Protein AF-A0A6A0HHN8-F1 (afdb_monomer_lite)

Structure (mmCIF, N/CA/C/O backbone):
data_AF-A0A6A0HHN8-F1
#
_entry.id   AF-A0A6A0HHN8-F1
#
loop_
_atom_site.group_PDB
_atom_site.id
_atom_site.type_symbol
_atom_site.label_atom_id
_atom_site.label_alt_id
_atom_site.label_comp_id
_atom_site.label_asym_id
_atom_site.label_entity_id
_atom_site.label_seq_id
_atom_site.pdbx_PDB_ins_code
_atom_site.Cartn_x
_atom_site.Cartn_y
_atom_site.Cartn_z
_atom_site.occupancy
_atom_site.B_iso_or_equiv
_atom_site.auth_seq_id
_atom_site.auth_comp_id
_atom_site.auth_asym_id
_atom_site.auth_atom_id
_atom_site.pdbx_PDB_model_num
ATOM 1 N N . MET A 1 1 ? -24.669 1.058 22.490 1.00 69.56 1 MET A N 1
ATOM 2 C CA . MET A 1 1 ? -23.188 1.145 22.383 1.00 69.56 1 MET A CA 1
ATOM 3 C C . MET A 1 1 ? -22.677 2.233 23.323 1.00 69.56 1 MET A C 1
ATOM 5 O O . MET A 1 1 ? -23.274 3.303 23.336 1.00 69.56 1 MET A O 1
ATOM 9 N N . THR A 1 2 ? -21.644 1.989 24.139 1.00 88.19 2 THR A N 1
ATOM 10 C CA . THR A 1 2 ? -21.157 3.003 25.103 1.00 88.19 2 THR A CA 1
ATOM 11 C C . THR A 1 2 ? -20.351 4.099 24.399 1.00 88.19 2 THR A C 1
ATOM 13 O O . THR A 1 2 ? -19.785 3.858 23.330 1.00 88.19 2 THR A O 1
ATOM 16 N N . LYS A 1 3 ? -20.268 5.300 24.999 1.00 88.62 3 LYS A N 1
ATOM 17 C CA . LYS A 1 3 ? -19.440 6.411 24.480 1.00 88.62 3 LYS A CA 1
ATOM 18 C C . LYS A 1 3 ? -17.986 5.971 24.250 1.00 88.62 3 LYS A C 1
ATOM 20 O O . LYS A 1 3 ? -17.408 6.274 23.218 1.00 88.62 3 LYS A O 1
ATOM 25 N N . GLN A 1 4 ? -17.434 5.169 25.158 1.00 84.94 4 GLN A N 1
ATOM 26 C CA . GLN A 1 4 ? -16.065 4.656 25.056 1.00 84.94 4 GLN A CA 1
ATOM 27 C C . GLN A 1 4 ? -15.885 3.645 23.911 1.00 84.94 4 GLN A C 1
ATOM 29 O O . GLN A 1 4 ? -14.882 3.710 23.211 1.00 84.94 4 GLN A O 1
ATOM 34 N N . THR A 1 5 ? -16.857 2.758 23.654 1.00 86.06 5 THR A N 1
ATOM 35 C CA . THR A 1 5 ? -16.806 1.867 22.477 1.00 86.06 5 THR A CA 1
ATOM 36 C C . THR A 1 5 ? -16.823 2.662 21.171 1.00 86.06 5 THR A C 1
ATOM 38 O O . THR A 1 5 ? -16.100 2.308 20.248 1.00 86.06 5 THR A O 1
ATOM 41 N N . LYS A 1 6 ? -17.602 3.753 21.098 1.00 90.44 6 LYS A N 1
ATOM 42 C CA . LYS A 1 6 ? -17.594 4.652 19.931 1.00 90.44 6 LYS A CA 1
ATOM 43 C C . LYS A 1 6 ? -16.204 5.251 19.701 1.00 90.44 6 LYS A C 1
ATOM 45 O O . LYS A 1 6 ? -15.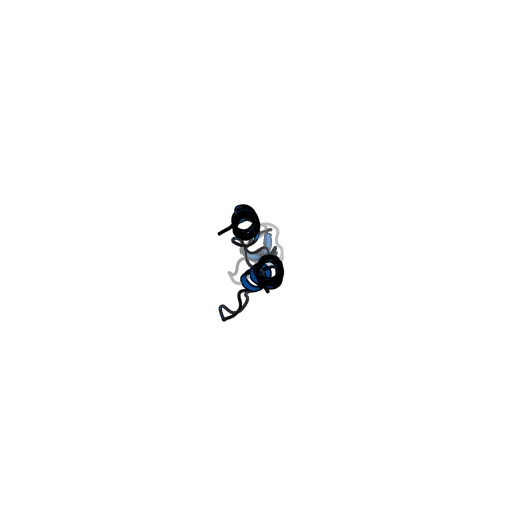711 5.183 18.586 1.00 90.44 6 LYS A O 1
ATOM 50 N N . ILE A 1 7 ? -15.564 5.765 20.755 1.00 93.12 7 ILE A N 1
ATOM 51 C CA . ILE A 1 7 ? -14.219 6.360 20.670 1.00 93.12 7 ILE A CA 1
ATOM 52 C C . ILE A 1 7 ? -13.192 5.342 20.154 1.00 93.12 7 ILE A C 1
ATOM 54 O O . ILE A 1 7 ? -12.443 5.655 19.236 1.00 93.12 7 ILE A O 1
ATOM 58 N N . ILE A 1 8 ? -13.188 4.115 20.690 1.00 90.25 8 ILE A N 1
ATOM 59 C CA . ILE A 1 8 ? -12.245 3.063 20.267 1.00 90.25 8 ILE A CA 1
ATOM 60 C C . ILE A 1 8 ? -12.398 2.747 18.772 1.00 90.25 8 ILE A C 1
ATOM 62 O O . ILE A 1 8 ? -11.401 2.651 18.063 1.00 90.25 8 ILE A O 1
ATOM 66 N N . LEU A 1 9 ? -13.636 2.618 18.282 1.00 90.00 9 LEU A N 1
ATOM 67 C CA . LEU A 1 9 ? -13.887 2.334 16.865 1.00 90.00 9 LEU A CA 1
ATOM 68 C C . LEU A 1 9 ? -13.488 3.500 15.958 1.00 90.00 9 LEU A C 1
ATOM 70 O O . LEU A 1 9 ? -12.915 3.269 14.899 1.00 90.00 9 LEU A O 1
ATOM 74 N N . VAL A 1 10 ? -13.753 4.741 16.377 1.00 94.31 10 VAL A N 1
ATOM 75 C CA . VAL A 1 10 ? -13.343 5.936 15.623 1.00 94.31 10 VAL A CA 1
ATOM 76 C C . VAL A 1 10 ? -11.821 6.005 15.505 1.00 94.31 10 VAL A C 1
ATOM 78 O O . VAL A 1 10 ? -11.314 6.260 14.419 1.00 94.31 10 VAL A O 1
ATOM 81 N N . LEU A 1 11 ? -11.086 5.718 16.582 1.00 92.69 11 LEU A N 1
ATOM 82 C CA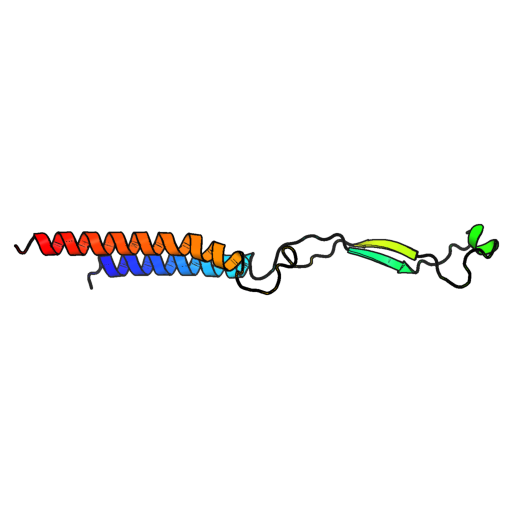 . LEU A 1 11 ? -9.621 5.688 16.548 1.00 92.69 11 LEU A CA 1
ATOM 83 C C . LEU A 1 11 ? -9.083 4.590 15.619 1.00 92.69 11 LEU A C 1
ATOM 85 O O . LEU A 1 11 ? -8.179 4.856 14.832 1.00 92.69 11 LEU A O 1
ATOM 89 N N . ALA A 1 12 ? -9.656 3.382 15.661 1.00 88.75 12 ALA A N 1
ATOM 90 C CA . ALA A 1 12 ? -9.266 2.294 14.760 1.00 88.75 12 ALA A CA 1
ATOM 91 C C . ALA A 1 12 ? -9.546 2.635 13.284 1.00 88.75 12 ALA A C 1
ATOM 93 O O . ALA A 1 12 ? -8.714 2.374 12.412 1.00 88.75 12 ALA A O 1
ATOM 94 N N . ALA A 1 13 ? -10.690 3.269 13.007 1.00 91.50 13 ALA A N 1
ATOM 95 C CA . ALA A 1 13 ? -11.042 3.735 11.670 1.00 91.50 13 ALA A CA 1
ATOM 96 C C . ALA A 1 13 ? -10.085 4.830 11.175 1.00 91.50 13 ALA A C 1
ATOM 98 O O . ALA A 1 13 ? -9.617 4.754 10.043 1.00 91.50 13 ALA A O 1
ATOM 99 N N . LEU A 1 14 ? -9.739 5.804 12.026 1.00 94.69 14 LEU A N 1
ATOM 100 C CA . LEU A 1 14 ? -8.771 6.855 11.695 1.00 94.69 14 LEU A CA 1
ATOM 101 C C . LEU A 1 14 ? -7.384 6.283 11.399 1.00 94.69 14 LEU A C 1
ATOM 103 O O . LEU A 1 14 ? -6.785 6.655 10.396 1.00 94.69 14 LEU A O 1
ATOM 107 N N . ALA A 1 15 ? -6.895 5.354 12.222 1.00 88.31 15 ALA A N 1
ATOM 108 C CA . ALA A 1 15 ? -5.616 4.690 11.977 1.00 88.31 15 ALA A CA 1
ATOM 109 C C . ALA A 1 15 ? -5.621 3.953 10.628 1.00 88.31 15 ALA A C 1
ATOM 111 O O . ALA A 1 15 ? -4.708 4.130 9.829 1.00 88.31 15 ALA A O 1
ATOM 112 N N . THR A 1 16 ? -6.694 3.207 10.339 1.00 87.44 16 THR A N 1
ATOM 113 C CA . THR A 1 16 ? -6.865 2.511 9.053 1.00 87.44 16 THR A CA 1
ATOM 114 C C . THR A 1 16 ? -6.864 3.497 7.881 1.00 87.44 16 THR A C 1
ATOM 116 O O . THR A 1 16 ? -6.187 3.267 6.882 1.00 87.44 16 THR A O 1
ATOM 119 N N . LEU A 1 17 ? -7.584 4.616 8.008 1.00 91.31 17 LEU A N 1
ATOM 120 C CA . LEU A 1 17 ? -7.667 5.642 6.971 1.00 91.31 17 LEU A CA 1
ATOM 121 C C . LEU A 1 17 ? -6.303 6.284 6.697 1.00 91.31 17 LEU A C 1
ATOM 123 O O . LEU A 1 17 ? -5.917 6.404 5.539 1.00 91.31 17 LEU A O 1
ATOM 127 N N . VAL A 1 18 ? -5.559 6.656 7.743 1.00 89.00 18 VAL A N 1
ATOM 128 C CA . VAL A 1 18 ? -4.210 7.225 7.602 1.00 89.00 18 VAL A CA 1
ATOM 129 C C . VAL A 1 18 ? -3.286 6.233 6.903 1.00 89.00 18 VAL A C 1
ATOM 131 O O . VAL A 1 18 ? -2.622 6.611 5.945 1.00 89.00 18 VAL A O 1
ATOM 134 N N . THR A 1 19 ? -3.293 4.958 7.305 1.00 82.00 19 THR A N 1
ATOM 135 C CA . THR A 1 19 ? -2.486 3.920 6.647 1.00 82.00 19 THR A CA 1
ATOM 136 C C . THR A 1 19 ? -2.839 3.776 5.167 1.00 82.00 19 THR A C 1
ATOM 138 O O . THR A 1 19 ? -1.934 3.690 4.342 1.00 82.00 19 THR A O 1
ATOM 141 N N . LEU A 1 20 ? -4.127 3.800 4.808 1.00 81.44 20 LEU A N 1
ATOM 142 C CA . LEU A 1 20 ? -4.566 3.734 3.411 1.00 81.44 20 LEU A CA 1
ATOM 143 C C . LEU A 1 20 ? -4.163 4.975 2.606 1.00 81.44 20 LEU A C 1
ATOM 145 O O . LEU A 1 20 ? -3.747 4.833 1.462 1.00 81.44 20 LEU A O 1
ATOM 149 N N . ILE A 1 21 ? -4.248 6.176 3.185 1.00 83.56 21 ILE A N 1
ATOM 150 C CA . ILE A 1 21 ? -3.807 7.416 2.527 1.00 83.56 21 ILE A CA 1
ATOM 151 C C . ILE A 1 21 ? -2.294 7.387 2.308 1.00 83.56 21 ILE A C 1
ATOM 153 O O . ILE A 1 21 ? -1.832 7.652 1.202 1.00 83.56 21 ILE A O 1
ATOM 157 N N . THR A 1 22 ? -1.514 7.023 3.328 1.00 76.88 22 THR A N 1
ATOM 158 C CA . THR A 1 22 ? -0.059 6.871 3.194 1.00 76.88 22 THR A CA 1
ATOM 159 C C . THR A 1 22 ? 0.285 5.808 2.157 1.00 76.88 22 THR A C 1
ATOM 161 O O . THR A 1 22 ? 1.204 6.010 1.370 1.00 76.88 22 THR A O 1
ATOM 164 N N . TRP A 1 23 ? -0.471 4.711 2.098 1.00 73.06 23 TRP A N 1
ATOM 165 C CA . TRP A 1 23 ? -0.312 3.688 1.069 1.00 73.06 23 TRP A CA 1
ATOM 166 C C . TRP A 1 23 ? -0.613 4.224 -0.335 1.00 73.06 23 TRP A C 1
ATOM 168 O O . TRP A 1 23 ? 0.199 4.028 -1.227 1.00 73.06 23 TRP A O 1
ATOM 178 N N . GLN A 1 24 ? -1.705 4.964 -0.531 1.00 74.50 24 GLN A N 1
ATOM 179 C CA . GLN A 1 24 ? -2.006 5.605 -1.818 1.00 74.50 24 GLN A CA 1
ATOM 180 C C . GLN A 1 24 ? -0.904 6.587 -2.234 1.00 74.50 24 GLN A C 1
ATOM 182 O O . GLN A 1 24 ? -0.500 6.611 -3.391 1.00 74.50 24 GLN A O 1
ATOM 187 N N . MET A 1 25 ? -0.366 7.354 -1.281 1.00 72.19 25 MET A N 1
ATOM 188 C CA . MET A 1 25 ? 0.686 8.339 -1.545 1.00 72.19 25 MET A CA 1
ATOM 189 C C . MET A 1 25 ? 2.070 7.732 -1.806 1.00 72.19 25 MET A C 1
ATOM 191 O O . MET A 1 25 ? 2.867 8.354 -2.497 1.00 72.19 25 MET A O 1
ATOM 195 N N . THR A 1 26 ? 2.386 6.564 -1.237 1.00 65.94 26 THR A N 1
ATOM 196 C CA . THR A 1 26 ? 3.738 5.961 -1.309 1.00 65.94 26 THR A CA 1
ATOM 197 C C . THR A 1 26 ? 3.807 4.656 -2.099 1.00 65.94 26 THR A C 1
ATOM 199 O O . THR A 1 26 ? 4.897 4.181 -2.395 1.00 65.94 26 THR A O 1
ATOM 202 N N . GLY A 1 27 ? 2.668 4.041 -2.407 1.00 52.31 27 GLY A N 1
ATOM 203 C CA . GLY A 1 27 ? 2.569 2.723 -3.032 1.00 52.31 27 GLY A CA 1
ATOM 204 C C . GLY A 1 27 ? 1.757 2.689 -4.325 1.00 52.31 27 GLY A C 1
ATOM 205 O O . GLY A 1 27 ? 1.733 1.639 -4.955 1.00 52.31 27 GLY A O 1
ATOM 206 N N . GLY A 1 28 ? 1.109 3.791 -4.729 1.00 52.19 28 GLY A N 1
ATOM 207 C CA . GLY A 1 28 ? 0.449 3.887 -6.042 1.00 52.19 28 GLY A CA 1
ATOM 208 C C . GLY A 1 28 ? 1.442 3.946 -7.205 1.00 52.19 28 GLY A C 1
ATOM 209 O O . GLY A 1 28 ? 1.162 3.469 -8.298 1.00 52.19 28 GLY A O 1
ATOM 210 N N . ASP A 1 29 ? 2.634 4.451 -6.912 1.00 49.88 29 ASP A N 1
ATOM 211 C CA . ASP A 1 29 ? 3.731 4.615 -7.836 1.00 49.88 29 ASP A CA 1
ATOM 212 C C . ASP A 1 29 ? 4.881 3.746 -7.309 1.00 49.88 29 ASP A C 1
ATOM 214 O O . ASP A 1 29 ? 5.564 4.041 -6.332 1.00 49.88 29 ASP A O 1
ATOM 218 N N . TYR A 1 30 ? 5.039 2.588 -7.927 1.00 46.44 30 TYR A N 1
ATOM 219 C CA . TYR A 1 30 ? 6.086 1.605 -7.683 1.00 46.44 30 TYR A CA 1
ATOM 220 C C . TYR A 1 30 ? 7.524 2.215 -7.664 1.00 46.44 30 TYR A C 1
ATOM 222 O O . TYR A 1 30 ? 7.970 2.721 -8.660 1.00 46.44 30 TYR A O 1
ATOM 230 N N . TYR A 1 31 ? 8.372 2.126 -6.641 1.00 46.06 31 TYR A N 1
ATOM 231 C CA . TYR A 1 31 ? 9.711 2.770 -6.714 1.00 46.06 31 TYR A CA 1
ATOM 232 C C . TYR A 1 31 ? 10.824 1.856 -7.264 1.00 46.06 31 TYR A C 1
ATOM 234 O O . TYR A 1 31 ? 11.361 1.035 -6.521 1.00 46.06 31 TYR A O 1
ATOM 242 N N . THR A 1 32 ? 11.260 2.046 -8.517 1.00 47.41 32 THR A N 1
ATOM 243 C CA . THR A 1 32 ? 12.509 1.444 -9.047 1.00 47.41 32 THR A CA 1
ATOM 244 C C . THR A 1 32 ? 13.286 2.397 -9.937 1.00 47.41 32 THR A C 1
ATOM 246 O O . THR A 1 32 ? 12.844 2.793 -11.007 1.00 47.41 32 THR A O 1
ATOM 249 N N . LYS A 1 33 ? 14.512 2.714 -9.531 1.00 45.62 33 LYS A N 1
ATOM 250 C CA . LYS A 1 33 ? 15.483 3.354 -10.416 1.00 45.62 33 LYS A CA 1
ATOM 251 C C . LYS A 1 33 ? 16.106 2.274 -11.297 1.00 45.62 33 LYS A C 1
ATOM 253 O O . LYS A 1 33 ? 16.841 1.437 -10.779 1.00 45.62 33 LYS A O 1
ATOM 258 N N . PHE A 1 34 ? 15.816 2.295 -12.591 1.00 53.25 34 PHE A N 1
ATOM 259 C CA . PHE A 1 34 ? 16.590 1.560 -13.587 1.00 53.25 34 PHE A CA 1
ATOM 260 C C . PHE A 1 34 ? 17.433 2.566 -14.370 1.00 53.25 34 PHE A C 1
ATOM 262 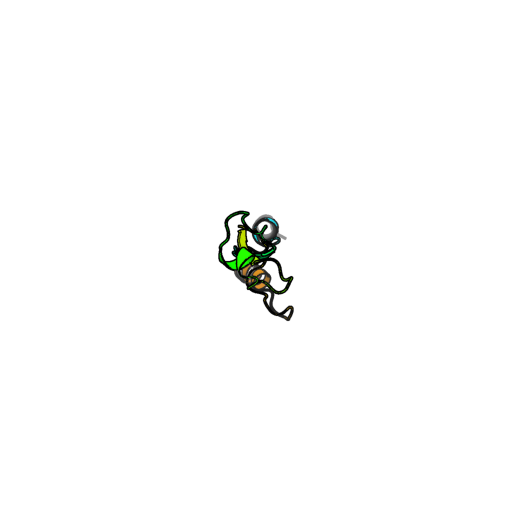O O . PHE A 1 34 ? 16.955 3.643 -14.720 1.00 53.25 34 PHE A O 1
ATOM 269 N N . GLU A 1 35 ? 18.692 2.231 -14.635 1.00 52.38 35 GLU A N 1
ATOM 270 C CA . GLU A 1 35 ? 19.451 2.908 -15.683 1.00 52.38 35 GLU A CA 1
ATOM 271 C C . GLU A 1 35 ? 19.001 2.308 -17.014 1.00 52.38 35 GLU A C 1
ATOM 273 O O . GLU A 1 35 ? 19.247 1.130 -17.284 1.00 52.38 35 GLU A O 1
ATOM 278 N N . VAL A 1 36 ? 18.282 3.090 -17.820 1.00 59.12 36 VAL A N 1
ATOM 279 C CA . VAL A 1 36 ? 17.914 2.660 -19.169 1.00 59.12 36 VAL A CA 1
ATOM 280 C C . VAL A 1 36 ? 19.153 2.821 -20.039 1.00 59.12 36 VAL A C 1
ATOM 282 O O . VAL A 1 36 ? 19.655 3.927 -20.249 1.00 59.12 36 VAL A O 1
ATOM 285 N N . VAL A 1 37 ? 19.676 1.678 -20.476 1.00 64.69 37 VAL A N 1
ATOM 286 C CA . VAL A 1 37 ? 20.807 1.565 -21.393 1.00 64.69 37 VAL A CA 1
ATOM 287 C C . VAL A 1 37 ? 20.226 1.493 -22.802 1.00 64.69 37 VAL A C 1
ATOM 289 O O . VAL A 1 37 ? 19.837 0.420 -23.260 1.00 64.69 37 VAL A O 1
ATOM 292 N N . GLU A 1 38 ? 20.112 2.636 -23.475 1.00 69.12 38 GLU A N 1
ATOM 293 C CA . GLU A 1 38 ? 19.605 2.707 -24.850 1.00 69.12 38 GLU A CA 1
ATOM 294 C C . GLU A 1 38 ? 20.777 2.766 -25.838 1.00 69.12 38 GLU A C 1
ATOM 296 O O . GLU A 1 38 ? 21.736 3.513 -25.636 1.00 69.12 38 GLU A O 1
ATOM 301 N N . GLN A 1 39 ? 20.716 1.975 -26.912 1.00 72.00 39 GLN A N 1
ATOM 302 C CA . GLN A 1 39 ? 21.655 2.080 -28.029 1.00 72.00 39 GLN A CA 1
ATOM 303 C C . GLN A 1 39 ? 21.053 2.997 -29.090 1.00 72.00 39 GLN A C 1
ATOM 305 O O . GLN A 1 39 ? 20.087 2.634 -29.757 1.00 72.00 39 GLN A O 1
ATOM 310 N N . VAL A 1 40 ? 21.626 4.185 -29.246 1.00 77.44 40 VAL A N 1
ATOM 311 C CA . VAL A 1 40 ? 21.151 5.209 -30.183 1.00 77.44 40 VAL A CA 1
ATOM 312 C C . VAL A 1 40 ? 22.136 5.323 -31.341 1.00 77.44 40 VAL A C 1
ATOM 314 O O . VAL A 1 40 ? 23.344 5.210 -31.141 1.00 77.44 40 VAL A O 1
ATOM 317 N N . ALA A 1 41 ? 21.648 5.553 -32.560 1.00 74.38 41 ALA A N 1
ATOM 318 C CA . ALA A 1 41 ? 22.522 5.809 -33.702 1.00 74.38 41 ALA A CA 1
ATOM 319 C C . ALA A 1 41 ? 23.283 7.130 -33.493 1.00 74.38 41 ALA A C 1
ATOM 321 O O . ALA A 1 41 ? 22.673 8.186 -33.315 1.00 74.38 41 ALA A O 1
ATOM 322 N N . ALA A 1 42 ? 24.610 7.064 -33.505 1.00 71.62 42 ALA A N 1
ATOM 323 C CA . ALA A 1 42 ? 25.495 8.208 -33.382 1.00 71.62 42 ALA A CA 1
ATOM 324 C C . ALA A 1 42 ? 25.935 8.705 -34.769 1.00 71.62 42 ALA A C 1
ATOM 326 O O . ALA A 1 42 ? 26.089 7.909 -35.700 1.00 71.62 42 ALA A O 1
ATOM 327 N N . PRO A 1 43 ? 26.153 10.021 -34.930 1.00 72.44 43 PRO A N 1
ATOM 328 C CA . PRO A 1 43 ? 26.757 10.550 -36.141 1.00 72.44 43 PRO A CA 1
ATOM 329 C C . PRO A 1 43 ? 28.203 10.057 -36.262 1.00 72.44 43 PRO A C 1
ATOM 331 O O . PRO A 1 43 ? 28.956 10.059 -35.288 1.00 72.44 43 PRO A O 1
ATOM 334 N N . VAL A 1 44 ? 28.591 9.653 -37.471 1.00 72.19 44 VAL A N 1
ATOM 335 C CA . VAL A 1 44 ? 29.979 9.308 -37.795 1.00 72.19 44 VAL A CA 1
ATOM 336 C C . VAL A 1 44 ? 30.829 10.575 -37.700 1.00 72.19 44 VAL A C 1
ATOM 338 O O . VAL A 1 44 ? 30.475 11.601 -38.288 1.00 72.19 44 VAL A O 1
ATOM 341 N N . ALA A 1 45 ? 31.931 10.520 -36.952 1.00 75.81 45 ALA A N 1
ATOM 342 C CA . ALA A 1 45 ? 32.840 11.653 -36.846 1.00 75.81 45 ALA A CA 1
ATOM 343 C C . ALA A 1 45 ? 33.545 11.889 -38.200 1.00 75.81 45 ALA A C 1
ATOM 345 O O . ALA A 1 45 ? 33.953 10.926 -38.853 1.00 75.81 45 ALA A O 1
ATOM 346 N N . PRO A 1 46 ? 33.687 13.147 -38.652 1.00 69.06 46 PRO A N 1
ATOM 347 C CA . PRO A 1 46 ? 34.255 13.457 -39.967 1.00 69.06 46 PRO A CA 1
ATOM 348 C C . PRO A 1 46 ? 35.736 13.066 -40.115 1.00 69.06 46 PRO A C 1
ATOM 350 O O . PRO A 1 46 ? 36.244 13.009 -41.231 1.00 69.06 46 PRO A O 1
ATOM 353 N N . ASP A 1 47 ? 36.420 12.793 -39.009 1.00 78.69 47 ASP A N 1
ATOM 354 C CA . ASP A 1 47 ? 37.814 12.372 -38.906 1.00 78.69 47 ASP A CA 1
ATOM 355 C C . ASP A 1 47 ? 37.980 10.895 -38.502 1.00 78.69 47 ASP A C 1
ATOM 357 O O . ASP A 1 47 ? 39.097 10.469 -38.214 1.00 78.69 47 ASP A O 1
ATOM 361 N N . ASP A 1 48 ? 36.903 10.100 -38.496 1.00 72.88 48 ASP A N 1
ATOM 362 C CA . ASP A 1 48 ? 36.959 8.690 -38.107 1.00 72.88 48 ASP A CA 1
ATOM 363 C C . ASP A 1 48 ? 37.719 7.845 -39.157 1.00 72.88 48 ASP A C 1
ATOM 365 O O . ASP A 1 48 ? 37.206 7.603 -40.260 1.00 72.88 48 ASP A O 1
ATOM 369 N N . PRO A 1 49 ? 38.932 7.343 -38.841 1.00 73.69 49 PRO A N 1
ATOM 370 C CA . PRO A 1 49 ? 39.732 6.569 -39.785 1.00 73.69 49 PRO A CA 1
ATOM 37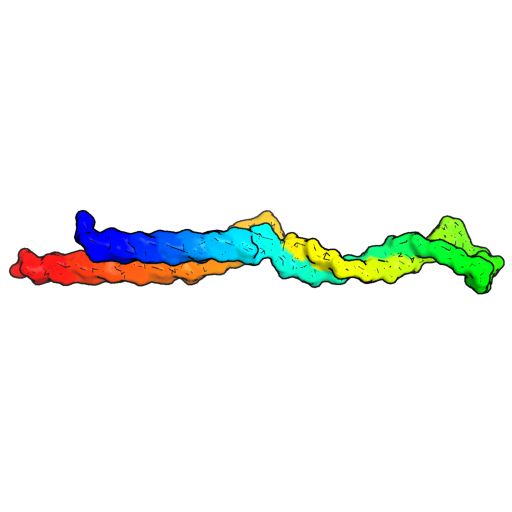1 C C . PRO A 1 49 ? 39.072 5.236 -40.166 1.00 73.69 49 PRO A C 1
ATOM 373 O O . PRO A 1 49 ? 39.356 4.701 -41.238 1.00 73.69 49 PRO A O 1
ATOM 376 N N . LEU A 1 50 ? 38.178 4.700 -39.328 1.00 76.31 50 LEU A N 1
ATOM 377 C CA . LEU A 1 50 ? 37.449 3.458 -39.595 1.00 76.31 50 LEU A CA 1
ATOM 378 C C . LEU A 1 50 ? 36.301 3.687 -40.581 1.00 76.31 50 LEU A C 1
ATOM 380 O O . LEU A 1 50 ? 36.049 2.844 -41.445 1.00 76.31 50 LEU A O 1
ATOM 384 N N . ALA A 1 51 ? 35.659 4.853 -40.513 1.00 68.81 51 ALA A N 1
ATOM 385 C CA . ALA A 1 51 ? 34.663 5.261 -41.496 1.00 68.81 51 ALA A CA 1
ATOM 386 C C . ALA A 1 51 ? 35.287 5.500 -42.874 1.00 68.81 51 ALA A C 1
ATOM 388 O O . ALA A 1 51 ? 34.745 5.041 -43.879 1.00 68.81 51 ALA A O 1
ATOM 389 N N . VAL A 1 52 ? 36.465 6.131 -42.923 1.00 72.25 52 VAL A N 1
ATOM 390 C CA . VAL A 1 52 ? 37.236 6.313 -44.168 1.00 72.25 52 VAL A CA 1
ATOM 391 C C . VAL A 1 52 ? 37.674 4.969 -44.761 1.00 72.25 52 VAL A C 1
ATOM 393 O O . VAL A 1 52 ? 37.688 4.806 -45.979 1.00 72.25 52 VAL A O 1
ATOM 396 N N . ALA A 1 53 ? 37.987 3.987 -43.912 1.00 75.94 53 ALA A N 1
ATOM 397 C CA . ALA A 1 53 ? 38.347 2.631 -44.323 1.00 75.94 53 ALA A CA 1
ATOM 398 C C . ALA A 1 53 ? 37.145 1.752 -44.731 1.00 75.94 53 ALA A C 1
ATOM 400 O O . ALA A 1 53 ? 37.344 0.595 -45.099 1.00 75.94 53 ALA A O 1
ATOM 401 N N . GLY A 1 54 ? 35.911 2.271 -44.683 1.00 70.38 54 GLY A N 1
ATOM 402 C CA . GLY A 1 54 ? 34.710 1.556 -45.126 1.00 70.38 54 GLY A CA 1
ATOM 403 C C . GLY A 1 54 ? 34.253 0.429 -44.196 1.00 70.38 54 GLY A C 1
ATOM 404 O O . GLY A 1 54 ? 33.504 -0.441 -44.628 1.00 70.38 54 GLY A O 1
ATOM 405 N N . PHE A 1 55 ? 34.683 0.427 -42.929 1.00 74.75 55 PHE A N 1
ATOM 406 C CA . PHE A 1 55 ? 34.333 -0.627 -41.963 1.00 74.75 55 PHE A CA 1
ATOM 407 C C . PHE A 1 55 ? 32.851 -0.645 -41.566 1.00 74.75 55 PHE A C 1
ATOM 409 O O . PHE A 1 55 ? 32.350 -1.664 -41.094 1.00 74.75 55 PHE A O 1
ATOM 416 N N . TYR A 1 56 ? 32.146 0.471 -41.737 1.00 66.38 56 TYR A N 1
ATOM 417 C CA . TYR A 1 56 ? 30.721 0.569 -41.452 1.00 66.38 56 TYR A CA 1
ATOM 418 C C . TYR A 1 56 ? 29.942 0.335 -42.752 1.00 66.38 56 TYR A C 1
ATOM 420 O O . TYR A 1 56 ? 29.756 1.253 -43.548 1.00 66.38 56 TYR A O 1
ATOM 428 N N . GLU A 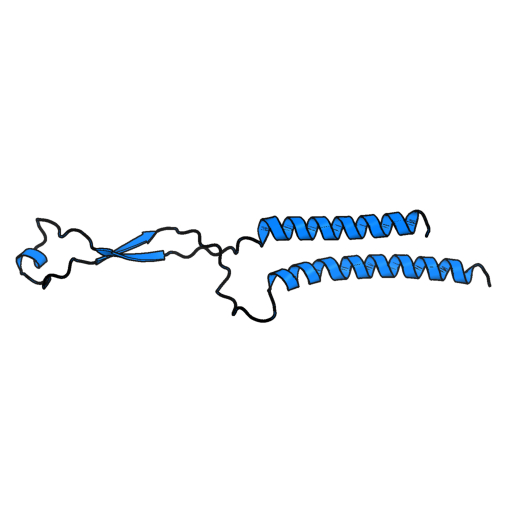1 57 ? 29.507 -0.907 -42.988 1.00 64.19 57 GLU A N 1
ATOM 429 C CA . GLU A 1 57 ? 28.721 -1.337 -44.158 1.00 64.19 57 GLU A CA 1
ATOM 430 C C . GLU A 1 57 ? 27.294 -0.746 -44.143 1.00 64.19 57 GLU A C 1
ATOM 432 O O . GLU A 1 57 ? 26.297 -1.454 -44.017 1.00 64.19 57 GLU A O 1
ATOM 437 N N . ASN A 1 58 ? 27.172 0.578 -44.249 1.00 61.75 58 ASN A N 1
ATOM 438 C CA . ASN A 1 58 ? 25.913 1.338 -44.203 1.00 61.75 58 ASN A CA 1
ATOM 439 C C . ASN A 1 58 ? 25.149 1.290 -42.864 1.00 61.75 58 ASN A C 1
ATOM 441 O O . ASN A 1 58 ? 24.036 1.812 -42.783 1.00 61.75 58 ASN A O 1
ATOM 445 N N . ALA A 1 59 ? 25.723 0.709 -41.808 1.00 61.41 59 ALA A N 1
ATOM 446 C CA . ALA A 1 59 ? 25.159 0.759 -40.462 1.00 61.41 59 ALA A CA 1
ATOM 447 C C . ALA A 1 59 ? 25.768 1.939 -39.681 1.00 61.41 59 ALA A C 1
ATOM 449 O O . ALA A 1 59 ? 26.993 1.998 -39.545 1.00 61.41 59 ALA A O 1
ATOM 450 N N . PRO A 1 60 ? 24.962 2.886 -39.164 1.00 66.81 60 PRO A N 1
ATOM 451 C CA . PRO A 1 60 ? 25.488 3.962 -38.336 1.00 66.81 60 PRO A CA 1
ATOM 452 C C . PRO A 1 60 ? 26.077 3.390 -37.036 1.00 66.81 60 PRO A C 1
ATOM 454 O O . PRO A 1 60 ? 25.516 2.438 -36.482 1.00 66.81 60 PRO A O 1
ATOM 457 N N . PRO A 1 61 ? 27.185 3.953 -36.523 1.00 70.69 61 PRO A N 1
ATOM 458 C CA . PRO A 1 61 ? 27.749 3.525 -35.251 1.00 70.69 61 PRO A CA 1
ATOM 459 C C . PRO A 1 61 ? 26.716 3.731 -34.139 1.00 70.69 61 PRO A C 1
ATOM 461 O O . PRO A 1 61 ? 26.046 4.759 -34.079 1.00 70.69 61 PRO A O 1
ATOM 464 N N . THR A 1 62 ? 26.561 2.752 -33.251 1.00 71.81 62 THR A N 1
ATOM 465 C CA . THR A 1 62 ? 25.651 2.855 -32.103 1.00 71.81 62 THR A CA 1
ATOM 466 C C . THR A 1 62 ? 26.399 3.384 -30.888 1.00 71.81 62 THR A C 1
ATOM 468 O O . THR A 1 62 ? 27.443 2.845 -30.519 1.00 71.81 62 THR A O 1
ATOM 471 N N . GLN A 1 63 ? 25.849 4.392 -30.223 1.00 74.94 63 GLN A N 1
ATOM 472 C CA . GLN A 1 63 ? 26.316 4.867 -28.930 1.00 74.94 63 GLN A CA 1
ATOM 473 C C . GLN A 1 63 ? 25.358 4.408 -27.837 1.00 74.94 63 GLN A C 1
ATOM 475 O O . GLN A 1 63 ? 24.145 4.594 -27.927 1.00 74.94 63 GLN A O 1
ATOM 480 N N . THR A 1 64 ? 25.920 3.851 -26.770 1.00 71.50 64 THR A N 1
ATOM 481 C CA . THR A 1 64 ? 25.176 3.581 -25.545 1.00 71.50 64 THR A CA 1
ATOM 482 C C . THR A 1 64 ? 24.969 4.888 -24.792 1.00 71.50 64 THR A C 1
ATOM 484 O O . THR A 1 64 ? 25.933 5.497 -24.326 1.00 71.50 64 THR A O 1
ATOM 487 N N . VAL A 1 65 ? 23.721 5.327 -24.668 1.00 72.88 65 VAL A N 1
ATOM 488 C CA . VAL A 1 65 ? 23.351 6.491 -23.863 1.00 72.88 65 VAL A CA 1
ATOM 489 C C . VAL A 1 65 ? 22.651 5.988 -22.609 1.00 72.88 65 VAL A C 1
ATOM 491 O O . VAL A 1 65 ? 21.575 5.399 -22.676 1.00 72.88 65 VAL A O 1
ATOM 494 N N . THR A 1 66 ? 23.260 6.241 -21.454 1.00 65.38 66 THR A N 1
ATOM 495 C CA . THR A 1 66 ? 22.627 5.983 -20.160 1.00 65.38 66 THR A CA 1
ATOM 496 C C . THR A 1 66 ? 21.794 7.197 -19.786 1.00 65.38 66 THR A C 1
ATOM 498 O O . THR A 1 66 ? 22.337 8.291 -19.604 1.00 65.38 66 THR A O 1
ATOM 501 N N . ARG A 1 67 ? 20.475 7.031 -19.669 1.00 61.19 67 ARG A N 1
ATOM 502 C CA . ARG A 1 67 ? 19.593 8.090 -19.163 1.00 61.19 67 ARG A CA 1
ATOM 503 C C . ARG A 1 67 ? 18.990 7.669 -17.826 1.00 61.19 67 ARG A C 1
ATOM 505 O O . ARG A 1 67 ? 18.513 6.539 -17.706 1.00 61.19 67 ARG A O 1
ATOM 512 N N . PRO A 1 68 ? 19.000 8.556 -16.813 1.00 55.22 68 PRO A N 1
ATOM 513 C CA . PRO A 1 68 ? 18.257 8.309 -15.592 1.00 55.22 68 PRO A CA 1
ATOM 514 C C . PRO A 1 68 ? 16.766 8.436 -15.913 1.00 55.22 68 PRO A C 1
ATOM 516 O O . PRO A 1 68 ? 16.232 9.542 -15.977 1.00 55.22 68 PRO A O 1
ATOM 519 N N . GLU A 1 69 ? 16.096 7.309 -16.130 1.00 52.06 69 GLU A N 1
ATOM 520 C CA . GLU A 1 69 ? 14.641 7.267 -16.245 1.00 52.06 69 GLU A CA 1
ATOM 521 C C . GLU A 1 69 ? 14.020 6.775 -14.942 1.00 52.06 69 GLU A C 1
ATOM 523 O O . GLU A 1 69 ? 14.442 5.796 -14.324 1.00 52.06 69 GLU A O 1
ATOM 528 N N . PHE A 1 70 ? 12.995 7.495 -14.506 1.00 45.81 70 PHE A N 1
ATOM 529 C CA . PHE A 1 70 ? 12.208 7.135 -13.344 1.00 45.81 70 PHE A CA 1
ATOM 530 C C . PHE A 1 70 ? 11.028 6.289 -13.812 1.00 45.81 70 PHE A C 1
ATOM 532 O O . PHE A 1 70 ? 10.002 6.821 -14.228 1.00 45.81 70 PHE A O 1
ATOM 539 N N . HIS A 1 71 ? 11.192 4.969 -13.761 1.00 45.81 71 HIS A N 1
ATOM 540 C CA . HIS A 1 71 ? 10.090 4.040 -13.975 1.00 45.81 71 HIS A CA 1
ATOM 541 C C . HIS A 1 71 ? 9.539 3.646 -12.637 1.00 45.81 71 HIS A C 1
ATOM 543 O O . HIS A 1 71 ? 10.231 3.036 -11.815 1.00 45.81 71 HIS A O 1
ATOM 549 N N . LEU A 1 72 ? 8.279 3.981 -12.421 1.00 41.75 72 LEU A N 1
ATOM 550 C CA . LEU A 1 72 ? 7.655 3.505 -11.229 1.00 41.75 72 LEU A CA 1
ATOM 551 C C . LEU A 1 72 ? 7.357 1.997 -11.428 1.00 41.75 72 LEU A C 1
ATOM 553 O O . LEU A 1 72 ? 6.329 1.667 -12.014 1.00 41.75 72 LEU A O 1
ATOM 557 N N . GLY A 1 73 ? 8.215 1.066 -10.955 1.00 42.97 73 GLY A N 1
ATOM 558 C CA . GLY A 1 73 ? 7.998 -0.397 -11.062 1.00 42.97 73 GLY A CA 1
ATOM 559 C C . GLY A 1 73 ? 8.836 -1.331 -10.152 1.00 42.97 73 GLY A C 1
ATOM 560 O O . GLY A 1 73 ? 9.727 -1.977 -10.692 1.00 42.97 73 GLY A O 1
ATOM 561 N N . LEU A 1 74 ? 8.571 -1.501 -8.831 1.00 44.47 74 LEU A N 1
ATOM 562 C CA . LEU A 1 74 ? 9.119 -2.602 -8.007 1.00 44.47 74 LEU A CA 1
ATOM 563 C C . LEU A 1 74 ? 9.084 -3.867 -8.843 1.00 44.47 74 LEU A C 1
ATOM 565 O O . LEU A 1 74 ? 7.986 -4.267 -9.217 1.00 44.47 74 LEU A O 1
ATOM 569 N N . LEU A 1 75 ? 10.288 -4.388 -9.144 1.00 46.00 75 LEU A N 1
ATOM 570 C CA . LEU A 1 75 ? 10.604 -5.640 -9.845 1.00 46.00 75 LEU A CA 1
ATOM 571 C C . LEU A 1 75 ? 9.354 -6.311 -10.391 1.00 46.00 75 LEU A C 1
ATOM 573 O O . LEU A 1 75 ? 8.621 -6.770 -9.517 1.00 46.00 75 LEU A O 1
ATOM 577 N N . PRO A 1 76 ? 9.139 -6.441 -11.720 1.00 47.94 76 PRO A N 1
ATOM 578 C CA . PRO A 1 76 ? 7.887 -6.930 -12.296 1.00 47.94 76 PRO A CA 1
ATOM 579 C C . PRO A 1 76 ? 7.400 -8.149 -11.521 1.00 47.94 76 PRO A C 1
ATOM 581 O O . PRO A 1 76 ? 7.844 -9.279 -11.730 1.00 47.94 76 PRO A O 1
ATOM 584 N N . THR A 1 77 ? 6.552 -7.899 -10.525 1.00 47.59 77 THR A N 1
ATOM 585 C CA . THR A 1 77 ? 6.009 -8.961 -9.708 1.00 47.59 77 THR A CA 1
ATOM 586 C C . THR A 1 77 ? 4.970 -9.559 -10.614 1.00 47.59 77 THR A C 1
ATOM 588 O O . THR A 1 77 ? 4.133 -8.791 -11.102 1.00 47.59 77 THR A O 1
ATOM 591 N N . PRO A 1 78 ? 5.045 -10.870 -10.900 1.00 47.91 78 PRO A N 1
ATOM 592 C CA . PRO A 1 78 ? 4.079 -11.506 -11.772 1.00 47.91 78 PRO A CA 1
ATOM 593 C C . PRO A 1 78 ? 2.696 -11.062 -11.313 1.00 47.91 78 PRO A C 1
ATOM 595 O O . PRO A 1 78 ? 2.375 -11.134 -10.125 1.00 47.91 78 PRO A O 1
ATOM 598 N N . SER A 1 79 ? 1.952 -10.484 -12.248 1.00 50.78 79 SER A N 1
ATOM 599 C CA . SER A 1 79 ? 0.606 -9.960 -12.077 1.00 50.78 79 SER A CA 1
ATOM 600 C C . SER A 1 79 ? -0.297 -11.108 -11.634 1.00 50.78 79 SER A C 1
ATOM 602 O O . SER A 1 79 ? -0.901 -11.802 -12.443 1.00 50.78 79 SER A O 1
ATOM 604 N N . GLY A 1 80 ? -0.305 -11.401 -10.336 1.00 55.84 80 GLY A N 1
ATOM 605 C CA . GLY A 1 80 ? -0.830 -12.676 -9.880 1.00 55.84 80 GLY A CA 1
ATOM 606 C C . GLY A 1 80 ? -0.718 -12.887 -8.381 1.00 55.84 80 GLY A C 1
ATOM 607 O O . GLY A 1 80 ? 0.304 -13.330 -7.868 1.00 55.84 80 GLY A O 1
ATOM 608 N N . LEU A 1 81 ? -1.854 -12.664 -7.723 1.00 52.53 81 LEU A N 1
ATOM 609 C CA . LEU A 1 81 ? -2.317 -13.250 -6.460 1.00 52.53 81 LEU A CA 1
ATOM 610 C C . LEU A 1 81 ? -1.912 -12.603 -5.132 1.00 52.53 81 LEU A C 1
ATOM 612 O O . LEU A 1 81 ? -2.750 -12.616 -4.235 1.00 52.53 81 LEU A O 1
ATOM 616 N N . LEU A 1 82 ? -0.738 -11.991 -4.974 1.00 56.38 82 LEU A N 1
ATOM 617 C CA . LEU A 1 82 ? -0.400 -11.284 -3.727 1.00 56.38 82 LEU A CA 1
ATOM 618 C C . LEU A 1 82 ? 0.378 -10.007 -4.018 1.00 56.38 82 LEU A C 1
ATOM 620 O O . LEU A 1 82 ? 1.607 -10.006 -4.091 1.00 56.38 82 LEU A O 1
ATOM 624 N N . ASP A 1 83 ? -0.360 -8.909 -4.157 1.00 63.66 83 ASP A N 1
ATOM 625 C CA . ASP A 1 83 ? 0.229 -7.580 -4.130 1.00 63.66 83 ASP A CA 1
ATOM 626 C C . ASP A 1 83 ? 0.968 -7.408 -2.789 1.00 63.66 83 ASP A C 1
ATOM 628 O O . ASP A 1 83 ? 0.366 -7.375 -1.709 1.00 63.66 83 ASP A O 1
ATOM 632 N N . LYS A 1 84 ? 2.304 -7.356 -2.850 1.00 62.12 84 LYS A N 1
ATOM 633 C CA . LYS A 1 84 ? 3.182 -7.206 -1.678 1.00 62.12 84 LYS A CA 1
ATOM 634 C C . LYS A 1 84 ? 2.808 -5.963 -0.868 1.00 62.12 84 LYS A C 1
ATOM 636 O O . LYS A 1 84 ? 3.001 -5.934 0.349 1.00 62.12 84 LYS A O 1
ATOM 641 N N . HIS A 1 85 ? 2.220 -4.963 -1.519 1.00 63.78 85 HIS A N 1
ATOM 642 C CA . HIS A 1 85 ? 1.751 -3.750 -0.875 1.00 63.78 85 HIS A CA 1
ATOM 643 C C . HIS A 1 85 ? 0.455 -3.959 -0.090 1.00 63.78 85 HIS A C 1
ATOM 645 O O . HIS A 1 85 ? 0.340 -3.459 1.030 1.00 63.78 85 HIS A O 1
ATOM 651 N N . ALA A 1 86 ? -0.472 -4.768 -0.605 1.00 68.44 86 ALA A N 1
ATOM 652 C CA . ALA A 1 86 ? -1.670 -5.162 0.132 1.00 68.44 86 ALA A CA 1
ATOM 653 C C . ALA A 1 86 ? -1.311 -5.953 1.402 1.00 68.44 86 ALA A C 1
ATOM 655 O O . ALA A 1 86 ? -1.889 -5.712 2.463 1.00 68.44 86 ALA A O 1
ATOM 656 N N . LEU A 1 87 ? -0.303 -6.832 1.337 1.00 73.75 87 LEU A N 1
ATOM 657 C CA . LEU A 1 87 ? 0.199 -7.555 2.515 1.00 73.75 87 LEU A CA 1
ATOM 658 C C . LEU A 1 87 ? 0.762 -6.611 3.589 1.00 73.75 87 LEU A C 1
ATOM 660 O O . LEU A 1 87 ? 0.507 -6.820 4.776 1.00 73.75 87 LEU A O 1
ATOM 664 N N . SER A 1 88 ? 1.466 -5.548 3.187 1.00 72.12 88 SER A N 1
ATOM 665 C CA . SER A 1 88 ? 1.963 -4.521 4.112 1.00 72.12 88 SER A CA 1
ATOM 666 C C . SER A 1 88 ? 0.813 -3.805 4.830 1.00 72.12 88 SER A C 1
ATOM 668 O O . SER A 1 88 ? 0.789 -3.751 6.061 1.00 72.12 88 SER A O 1
ATOM 670 N N . VAL A 1 89 ? -0.206 -3.354 4.091 1.00 75.56 89 VAL A N 1
ATOM 671 C CA . VAL A 1 89 ? -1.390 -2.702 4.679 1.00 75.56 89 VAL A CA 1
ATOM 672 C C . VAL A 1 89 ? -2.115 -3.642 5.645 1.00 75.56 89 VAL A C 1
ATOM 674 O O . VAL A 1 89 ? -2.419 -3.252 6.774 1.00 75.56 89 VAL A O 1
ATOM 677 N N . VAL A 1 90 ? -2.339 -4.899 5.251 1.00 80.56 90 VAL A N 1
ATOM 678 C CA . VAL A 1 90 ? -2.993 -5.905 6.105 1.00 80.56 90 VAL A CA 1
ATOM 679 C C . VAL A 1 90 ? -2.198 -6.145 7.389 1.00 80.56 90 VAL A C 1
ATOM 681 O O . VAL A 1 90 ? -2.798 -6.225 8.460 1.00 80.56 90 VAL A O 1
ATOM 684 N N . SER A 1 91 ? -0.864 -6.189 7.319 1.00 81.94 91 SER A N 1
ATOM 685 C CA . SER A 1 91 ? -0.006 -6.415 8.490 1.00 81.94 91 SER A CA 1
ATOM 686 C C . SER A 1 91 ? -0.116 -5.322 9.562 1.00 81.94 91 SER A C 1
ATOM 688 O O . SER A 1 91 ? 0.068 -5.614 10.740 1.00 81.94 91 SER A O 1
ATOM 690 N N . ILE A 1 92 ? -0.465 -4.089 9.178 1.00 79.12 92 ILE A N 1
ATOM 691 C CA . ILE A 1 92 ? -0.637 -2.951 10.096 1.00 79.12 92 ILE A CA 1
ATOM 692 C C . ILE A 1 92 ? -2.091 -2.848 10.564 1.00 79.12 92 ILE A C 1
ATOM 694 O O . ILE A 1 92 ? -2.361 -2.655 11.751 1.00 79.12 92 ILE A O 1
ATOM 698 N N . VAL A 1 93 ? -3.044 -3.005 9.645 1.00 85.81 93 VAL A N 1
ATOM 699 C CA . VAL A 1 93 ? -4.476 -2.859 9.938 1.00 85.81 93 VAL A CA 1
ATOM 700 C C . VAL A 1 93 ? -4.968 -3.993 10.843 1.00 85.81 93 VAL A C 1
ATOM 702 O O . VAL A 1 93 ? -5.742 -3.754 11.772 1.00 85.81 93 VAL A O 1
ATOM 705 N N . LEU A 1 94 ? -4.494 -5.224 10.642 1.00 89.62 94 LEU A N 1
ATOM 706 C CA . LEU A 1 94 ? -4.974 -6.394 11.379 1.00 89.62 94 LEU A CA 1
ATOM 707 C C . LEU A 1 94 ? -4.681 -6.320 12.897 1.00 89.62 94 LEU A C 1
ATOM 709 O O . LEU A 1 94 ? -5.624 -6.486 13.678 1.00 89.62 94 LEU A O 1
ATOM 713 N N . PRO A 1 95 ? -3.460 -5.982 13.365 1.00 90.19 95 PRO A N 1
ATOM 714 C CA . PRO A 1 95 ? -3.199 -5.738 14.785 1.00 90.19 95 PRO A CA 1
ATOM 715 C C . PRO A 1 95 ? -4.065 -4.630 15.394 1.00 90.19 95 PRO A C 1
ATOM 717 O O . PRO A 1 95 ? -4.549 -4.788 16.516 1.00 90.19 95 PRO A O 1
ATOM 720 N N . VAL A 1 96 ? -4.312 -3.533 14.667 1.00 91.25 96 VAL A N 1
ATOM 721 C CA . VAL A 1 96 ? -5.144 -2.414 15.153 1.00 91.25 96 VAL A CA 1
ATOM 722 C C . VAL A 1 96 ? -6.560 -2.893 15.474 1.00 91.25 96 VAL A C 1
ATOM 724 O O . VAL A 1 96 ? -7.087 -2.613 16.556 1.00 91.25 96 VAL A O 1
ATOM 727 N N . TRP A 1 97 ? -7.164 -3.673 14.575 1.00 91.62 97 TRP A N 1
ATOM 728 C CA . TRP A 1 97 ? -8.506 -4.218 14.784 1.00 91.62 97 TRP A CA 1
ATOM 729 C C . TRP A 1 97 ? -8.550 -5.311 15.852 1.00 91.62 97 TRP A C 1
ATOM 731 O O . TRP A 1 97 ? -9.504 -5.346 16.635 1.00 91.62 97 TRP A O 1
ATOM 741 N N . LEU A 1 98 ? -7.517 -6.151 15.961 1.00 94.12 98 LEU A N 1
ATOM 742 C CA . LEU A 1 98 ? -7.406 -7.138 17.042 1.00 94.12 98 LEU A CA 1
ATOM 743 C C . LEU A 1 98 ? -7.332 -6.464 18.418 1.00 94.12 98 LEU A C 1
ATOM 745 O O . LEU A 1 98 ? -8.049 -6.862 19.341 1.00 94.12 98 LEU A O 1
ATOM 749 N N . ILE A 1 99 ? -6.535 -5.401 18.555 1.00 91.62 99 ILE A N 1
ATOM 750 C CA . ILE A 1 99 ? -6.439 -4.625 19.798 1.00 91.62 99 ILE A CA 1
ATOM 751 C C . ILE A 1 99 ? -7.792 -3.987 20.121 1.00 91.62 99 ILE A C 1
ATOM 753 O O . ILE A 1 99 ? -8.298 -4.161 21.233 1.00 91.62 99 ILE A O 1
ATOM 757 N N . ALA A 1 100 ? -8.424 -3.313 19.155 1.00 89.12 100 ALA A N 1
ATOM 758 C CA . ALA A 1 100 ? -9.737 -2.699 19.347 1.00 89.12 100 ALA A CA 1
ATOM 759 C C . ALA A 1 100 ? -10.795 -3.731 19.780 1.00 89.12 100 ALA A C 1
ATOM 761 O O . ALA A 1 100 ? -11.519 -3.510 20.757 1.00 89.12 100 ALA A O 1
ATOM 762 N N . GLY A 1 101 ? -10.839 -4.888 19.114 1.00 91.62 101 GLY A N 1
ATOM 763 C CA . GLY A 1 101 ? -11.722 -6.001 19.458 1.00 91.62 101 GLY A CA 1
ATOM 764 C C . GLY A 1 101 ? -11.474 -6.534 20.869 1.00 91.62 101 GLY A C 1
ATOM 765 O O . GLY A 1 101 ? -12.421 -6.677 21.647 1.00 91.62 101 GLY A O 1
ATOM 766 N N . SER A 1 102 ? -10.208 -6.742 21.247 1.00 91.94 102 SER A N 1
ATOM 767 C CA . SER A 1 102 ? -9.828 -7.239 22.578 1.00 91.94 102 SER A CA 1
ATOM 768 C C . SER A 1 102 ? -10.269 -6.297 23.707 1.00 91.94 102 SER A C 1
ATOM 770 O O . SER A 1 102 ? -10.806 -6.741 24.727 1.00 91.94 102 SER A O 1
ATOM 772 N N . LEU A 1 103 ? -10.132 -4.981 23.506 1.00 90.56 103 LEU A N 1
ATOM 773 C CA . LEU A 1 103 ? -10.540 -3.953 24.467 1.00 90.56 103 LEU A CA 1
ATOM 774 C C . LEU A 1 103 ? -12.061 -3.898 24.627 1.00 90.56 103 LEU A C 1
ATOM 776 O O . LEU A 1 103 ? -12.573 -3.750 25.743 1.00 90.56 103 LEU A O 1
ATOM 780 N N . ILE A 1 104 ? -12.797 -4.031 23.522 1.00 90.25 104 ILE A N 1
ATOM 781 C CA . ILE A 1 104 ? -14.263 -4.073 23.536 1.00 90.25 104 ILE A CA 1
ATOM 782 C C . ILE A 1 104 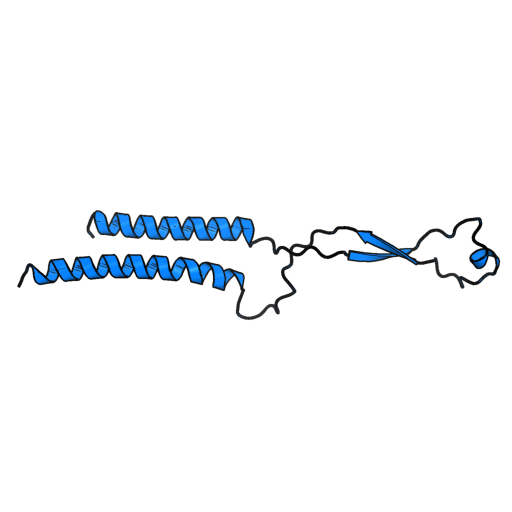? -14.749 -5.340 24.245 1.00 90.25 104 ILE A C 1
ATOM 784 O O . ILE A 1 104 ? -15.661 -5.260 25.075 1.00 90.25 104 ILE A O 1
ATOM 788 N N . TRP A 1 105 ? -14.134 -6.490 23.965 1.00 90.06 105 TRP A N 1
ATOM 789 C CA . TRP A 1 105 ? -14.501 -7.760 24.587 1.00 90.06 105 TRP A CA 1
ATOM 790 C C . TRP A 1 105 ? -14.245 -7.752 26.096 1.00 90.06 105 TRP A C 1
ATOM 792 O O . TRP A 1 105 ? -15.179 -8.006 26.861 1.00 90.06 105 TRP A O 1
ATOM 802 N N . ARG A 1 106 ? -13.046 -7.355 26.551 1.00 89.12 106 ARG A N 1
ATOM 803 C CA . ARG A 1 106 ? -12.739 -7.245 27.992 1.00 89.12 106 ARG A CA 1
ATOM 804 C C . ARG A 1 106 ? -13.759 -6.383 28.735 1.00 89.12 106 ARG A C 1
ATOM 806 O O . ARG A 1 106 ? -14.212 -6.759 29.812 1.00 89.12 106 ARG A O 1
ATOM 813 N N . ARG A 1 107 ? -14.190 -5.267 28.139 1.00 83.12 107 ARG A N 1
ATOM 814 C CA . ARG A 1 107 ? -15.200 -4.371 28.732 1.00 83.12 107 ARG A CA 1
ATOM 815 C C . ARG A 1 107 ? -16.606 -4.964 28.784 1.00 83.12 107 ARG A C 1
ATOM 817 O O . ARG A 1 107 ? -17.371 -4.628 29.685 1.00 83.12 107 ARG A O 1
ATOM 824 N N . ARG A 1 108 ? -16.980 -5.809 27.820 1.00 83.31 108 ARG A N 1
ATOM 825 C CA . ARG A 1 108 ? -18.249 -6.550 27.890 1.00 83.31 108 ARG A CA 1
ATOM 826 C C . ARG A 1 108 ? -18.199 -7.603 28.995 1.00 83.31 108 ARG A C 1
ATOM 828 O O . ARG A 1 108 ? -19.157 -7.709 29.753 1.00 83.31 108 ARG A O 1
ATOM 835 N N . SER A 1 109 ? -17.073 -8.306 29.125 1.00 82.75 109 SER A N 1
ATOM 836 C CA . SER A 1 109 ? -16.878 -9.337 30.150 1.00 82.75 109 SER A CA 1
ATOM 837 C C . SER A 1 109 ? -16.952 -8.774 31.572 1.00 82.75 109 SER A C 1
ATOM 839 O O . SER A 1 109 ? -17.602 -9.366 32.427 1.00 82.75 109 SER A O 1
ATOM 841 N N . THR A 1 110 ? -16.351 -7.608 31.834 1.00 77.00 110 THR A N 1
ATOM 842 C CA . THR A 1 110 ? -16.399 -6.986 33.169 1.00 77.00 110 THR A CA 1
ATOM 843 C C . THR A 1 110 ? -17.782 -6.453 33.537 1.00 77.00 110 THR A C 1
ATOM 845 O O . THR A 1 110 ? -18.153 -6.500 34.703 1.00 77.00 110 THR A O 1
ATOM 848 N N . ARG A 1 111 ? -18.586 -6.004 32.562 1.00 65.75 111 ARG A N 1
ATOM 849 C CA . ARG A 1 111 ? -19.995 -5.643 32.804 1.00 65.75 111 ARG A CA 1
ATOM 850 C C . ARG A 1 111 ? -20.894 -6.848 33.072 1.00 65.75 111 ARG A C 1
ATOM 852 O O . ARG A 1 111 ? -21.825 -6.719 33.854 1.00 65.75 111 ARG A O 1
ATOM 859 N N . GLY A 1 112 ? -20.637 -7.986 32.427 1.00 63.53 112 GLY A N 1
ATOM 860 C CA . GLY A 1 112 ? -21.411 -9.212 32.643 1.00 63.53 112 GLY A CA 1
ATOM 861 C C . GLY A 1 112 ? -21.207 -9.814 34.035 1.00 63.53 112 GLY A C 1
ATOM 862 O O . GLY A 1 112 ? -22.167 -10.283 34.636 1.00 63.53 112 GLY A O 1
ATOM 863 N N . ASN A 1 113 ? -19.987 -9.732 34.576 1.00 62.62 113 ASN A N 1
ATOM 864 C CA . ASN A 1 113 ? -19.665 -10.259 35.907 1.00 62.62 113 ASN A CA 1
ATOM 865 C C . ASN A 1 113 ? -20.199 -9.421 37.077 1.00 62.62 113 ASN A C 1
ATOM 867 O O . ASN A 1 113 ? -20.207 -9.918 38.191 1.00 62.62 113 ASN A O 1
ATOM 871 N N . PHE A 1 114 ? -20.633 -8.177 36.854 1.00 58.62 114 PHE A N 1
ATOM 872 C CA . PHE A 1 114 ? -21.175 -7.324 37.923 1.00 58.62 114 PHE A CA 1
ATOM 873 C C . PHE A 1 114 ? -22.686 -7.527 38.152 1.00 58.62 114 PHE A C 1
ATOM 875 O O . PHE A 1 114 ? -23.250 -6.957 39.076 1.00 58.62 114 PHE A O 1
ATOM 882 N N . ASN A 1 115 ? -23.344 -8.306 37.287 1.00 57.00 115 ASN A N 1
ATOM 883 C CA . ASN A 1 115 ? -24.789 -8.559 37.308 1.00 57.00 115 ASN A CA 1
ATOM 884 C C . ASN A 1 115 ? -25.144 -10.004 37.723 1.00 57.00 115 ASN A C 1
ATOM 886 O O . ASN A 1 115 ? -26.279 -10.434 37.517 1.00 57.00 115 ASN A O 1
ATOM 890 N N . ARG A 1 116 ? -24.173 -10.756 38.249 1.00 52.06 116 ARG A N 1
ATOM 891 C CA . ARG A 1 116 ? -24.356 -12.041 38.937 1.00 52.06 116 ARG A CA 1
ATOM 892 C C . ARG A 1 116 ? -23.992 -11.858 40.399 1.00 52.06 116 ARG A C 1
ATOM 894 O O . ARG A 1 116 ? -24.664 -12.506 41.222 1.00 52.06 116 ARG A O 1
#

Sequence (116 aa):
MTKQTKIILVLAALATLVTLITWQMTGGDYYTKFEVVEQVAAPVAPDDPLAVAGFYENAPPTQTVTRPEFHLGLLPTPSGLLDKHALSVVSIVLPVWLIAGSLIWRRRSTRGNFNR

pLDDT: mean 71.65, std 15.14, range [41.75, 94.69]

Secondary structure (DSSP, 8-state):
--HHHHHHHHHHHHHHHHHHHHHHHHHSS-EEEEEEEEEEEPPPPTT-HHHHTT-SSSPPPEEEEEEEEEEE-STT--SSS--HHHHHHHHHHHHHHHHHHHHHHHHHHHHHGGG-

Foldseek 3Di:
DDPVLVVLVVVLVVQLVVLVVVCCVPPVFAFDWDFDFDWDFDDDDPPDVCVVVVVQVPGGHTDTDTDGDTHRDDPPDPPDDDDVSVVVSCVRSVVSVVVSVVVVVVVVVVVVVVVD

Radius of gyration: 30.1 Å; chains: 1; bounding box: 64×27×84 Å